Protein AF-A0A2G9TB14-F1 (afdb_monomer_lite)

pLDDT: mean 76.85, std 16.93, range [43.81, 96.88]

InterPro domains:
  IPR001893 Cysteine-rich Golgi apparatus protein 1 repeat [PF00839] (2-50)
  IPR017873 Cysteine-rich Golgi apparatus protein 1 repeat, eukaryote [PS51289] (1-52)
  IPR039728 Golgi apparatus protein 1 [PTHR11884] (1-97)

Sequence (98 aa):
IARRVEETMIDIHLDPPLLEACSMDMQRLCRDVVPGHSRIIMCLMEAAESSNAQMSPSCRNMLADRNKLWMKAHQQYQMAWPESWHEAYNLVATHPHK

Radius of gyration: 14.77 Å; chains: 1; bounding box: 37×30×40 Å

Secondary structure (DSSP, 8-state):
---S-S-----GGG-HHHHHHHHHHHHHHSTTPPSSTTHHHHHHHHHHH-TT----HHHHHHHHHHHHHHHHHHHHHT-PPPSSHHHHHHHHHT-TT-

Structure (mmCIF, N/CA/C/O backbone):
data_AF-A0A2G9TB14-F1
#
_entry.id   AF-A0A2G9TB14-F1
#
loop_
_atom_site.group_PDB
_atom_site.id
_atom_site.type_symbol
_atom_site.label_atom_id
_atom_site.label_alt_id
_atom_site.label_comp_id
_atom_site.label_asym_id
_atom_site.label_entity_id
_atom_site.label_seq_id
_atom_site.pdbx_PDB_ins_code
_atom_site.Cartn_x
_atom_site.Cartn_y
_atom_site.Cartn_z
_atom_site.occupancy
_atom_site.B_iso_or_equiv
_atom_site.auth_seq_id
_atom_site.auth_comp_id
_atom_site.auth_asym_id
_atom_site.auth_atom_id
_atom_site.pdbx_PDB_model_num
ATOM 1 N N . ILE A 1 1 ? 21.149 -15.910 -20.461 1.00 43.81 1 ILE A N 1
ATOM 2 C CA . ILE A 1 1 ? 20.485 -16.172 -19.160 1.00 43.81 1 ILE A CA 1
ATOM 3 C C . ILE A 1 1 ? 19.652 -14.935 -18.826 1.00 43.81 1 ILE A C 1
ATOM 5 O O . ILE A 1 1 ? 20.051 -14.123 -18.012 1.00 43.81 1 ILE A O 1
ATOM 9 N N . ALA A 1 2 ? 18.544 -14.736 -19.537 1.00 46.97 2 ALA A N 1
ATOM 10 C CA . ALA A 1 2 ? 17.587 -13.664 -19.270 1.00 46.97 2 ALA A CA 1
ATOM 11 C C . ALA A 1 2 ? 16.256 -14.364 -19.010 1.00 46.97 2 ALA A C 1
ATOM 13 O O . ALA A 1 2 ? 15.458 -14.577 -19.912 1.00 46.97 2 ALA A O 1
ATOM 14 N N . ARG A 1 3 ? 16.107 -14.920 -17.806 1.00 50.44 3 ARG A N 1
ATOM 15 C CA . ARG A 1 3 ? 14.900 -15.652 -17.424 1.00 50.44 3 ARG A CA 1
ATOM 16 C C . ARG A 1 3 ? 14.274 -14.913 -16.247 1.00 50.44 3 ARG A C 1
ATOM 18 O O . ARG A 1 3 ? 14.804 -15.015 -15.147 1.00 50.44 3 ARG A O 1
ATOM 25 N N . ARG A 1 4 ? 13.132 -14.262 -16.516 1.00 50.38 4 ARG A N 1
ATOM 26 C CA . ARG A 1 4 ? 12.159 -13.651 -15.578 1.00 50.38 4 ARG A CA 1
ATOM 27 C C . ARG A 1 4 ? 12.424 -12.224 -15.088 1.00 50.38 4 ARG A C 1
ATOM 29 O O . ARG A 1 4 ? 12.472 -12.010 -13.885 1.00 50.38 4 ARG A O 1
ATOM 36 N N . VAL A 1 5 ? 12.497 -11.248 -15.990 1.00 49.47 5 VAL A N 1
ATOM 37 C CA . VAL A 1 5 ? 12.202 -9.842 -15.630 1.00 49.47 5 VAL A CA 1
ATOM 38 C C . VAL A 1 5 ? 11.430 -9.158 -16.763 1.00 49.47 5 VAL A C 1
ATOM 40 O O . VAL A 1 5 ? 11.702 -8.026 -17.131 1.00 49.47 5 VAL A O 1
ATOM 43 N N . GLU A 1 6 ? 10.478 -9.864 -17.359 1.00 46.78 6 GLU A N 1
ATOM 44 C CA . GLU A 1 6 ? 9.502 -9.242 -18.251 1.00 46.78 6 GLU A CA 1
ATOM 45 C C . GLU A 1 6 ? 8.157 -9.408 -17.539 1.00 46.78 6 GLU A C 1
ATOM 47 O O . GLU A 1 6 ? 7.651 -10.517 -17.387 1.00 46.78 6 GLU A O 1
ATOM 52 N N . GLU A 1 7 ? 7.684 -8.297 -16.965 1.00 48.50 7 GLU A N 1
ATOM 53 C CA . GLU A 1 7 ? 6.330 -8.103 -16.422 1.00 48.50 7 GLU A CA 1
ATOM 54 C C . GLU A 1 7 ? 5.964 -8.787 -15.092 1.00 48.50 7 GLU A C 1
ATOM 56 O O . GLU A 1 7 ? 4.811 -9.152 -14.860 1.00 48.50 7 GLU A O 1
ATOM 61 N N . THR A 1 8 ? 6.881 -8.893 -14.124 1.00 46.16 8 THR A N 1
ATOM 62 C CA . THR A 1 8 ? 6.424 -9.090 -12.736 1.00 46.16 8 THR A CA 1
ATOM 63 C C . THR A 1 8 ? 5.870 -7.776 -12.214 1.00 46.16 8 THR A C 1
ATOM 65 O O . THR A 1 8 ? 6.580 -6.954 -11.637 1.00 46.16 8 THR A O 1
ATOM 68 N N . MET A 1 9 ? 4.581 -7.582 -12.450 1.00 51.53 9 MET A N 1
ATOM 69 C CA . MET A 1 9 ? 3.755 -6.624 -11.734 1.00 51.53 9 MET A CA 1
ATOM 70 C C . MET A 1 9 ? 4.026 -6.701 -10.237 1.00 51.53 9 MET A C 1
ATOM 72 O O . MET A 1 9 ? 4.314 -7.784 -9.729 1.00 51.53 9 MET A O 1
ATOM 76 N N . ILE A 1 10 ? 3.919 -5.563 -9.553 1.00 68.56 10 ILE A N 1
ATOM 77 C CA . ILE A 1 10 ? 4.251 -5.430 -8.134 1.00 68.56 10 ILE A CA 1
ATOM 78 C C . ILE A 1 10 ? 3.364 -6.385 -7.331 1.00 68.56 10 ILE A C 1
ATOM 80 O O . ILE A 1 10 ? 2.207 -6.106 -7.043 1.00 68.56 10 ILE A O 1
ATOM 84 N N . ASP A 1 11 ? 3.894 -7.560 -7.020 1.00 77.12 11 ASP A N 1
ATOM 85 C CA . ASP A 1 11 ? 3.239 -8.533 -6.166 1.00 77.12 11 ASP A CA 1
ATOM 86 C C . ASP A 1 11 ? 3.602 -8.206 -4.716 1.00 77.12 11 ASP A C 1
ATOM 88 O O . ASP A 1 11 ? 4.745 -7.849 -4.424 1.00 77.12 11 ASP A O 1
ATOM 92 N N . ILE A 1 12 ? 2.650 -8.360 -3.797 1.00 86.56 12 ILE A N 1
ATOM 93 C CA . ILE A 1 12 ? 2.912 -8.245 -2.361 1.00 86.56 12 ILE A CA 1
ATOM 94 C C . ILE A 1 12 ? 4.033 -9.198 -1.913 1.00 86.56 12 ILE A C 1
ATOM 96 O O . ILE A 1 12 ? 4.788 -8.877 -1.002 1.00 86.56 12 ILE A O 1
ATOM 100 N N . HIS A 1 13 ? 4.214 -10.331 -2.599 1.00 86.56 13 HIS A N 1
ATOM 101 C CA . HIS A 1 13 ? 5.298 -11.277 -2.326 1.00 86.56 13 HIS A CA 1
ATOM 102 C C . HIS A 1 13 ? 6.701 -10.730 -2.643 1.00 86.56 13 HIS A C 1
ATOM 104 O O . HIS A 1 13 ? 7.691 -11.298 -2.185 1.00 86.56 13 HIS A O 1
ATOM 110 N N . LEU A 1 14 ? 6.807 -9.633 -3.402 1.00 85.38 14 LEU A N 1
ATOM 111 C CA . LEU A 1 14 ? 8.069 -8.931 -3.662 1.00 85.38 14 LEU A CA 1
ATOM 112 C C . LEU A 1 14 ? 8.408 -7.903 -2.569 1.00 85.38 14 LEU A C 1
ATOM 114 O O . LEU A 1 14 ? 9.455 -7.263 -2.633 1.00 85.38 14 LEU A O 1
ATOM 118 N N . ASP A 1 15 ? 7.551 -7.770 -1.555 1.00 88.19 1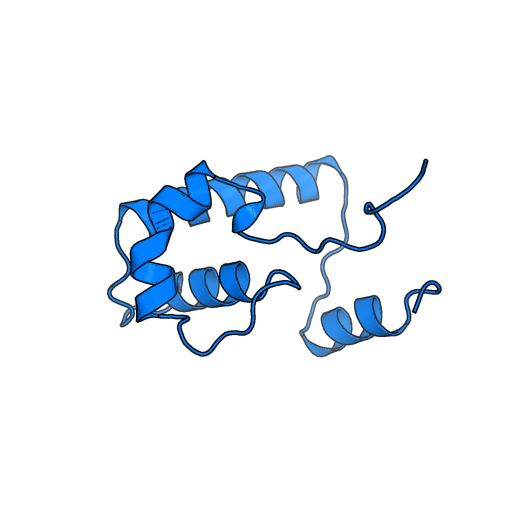5 ASP A N 1
ATOM 119 C CA . ASP A 1 15 ? 7.712 -6.860 -0.426 1.00 88.19 15 ASP A CA 1
ATOM 120 C C . ASP A 1 15 ? 7.473 -7.606 0.899 1.00 88.19 15 ASP A C 1
ATOM 122 O O . ASP A 1 15 ? 6.389 -7.518 1.484 1.00 88.19 15 ASP A O 1
ATOM 126 N N . PRO A 1 16 ? 8.469 -8.373 1.389 1.00 92.12 16 PRO A N 1
ATOM 127 C CA . PRO A 1 16 ? 8.304 -9.208 2.577 1.00 92.12 16 PRO A CA 1
ATOM 128 C C . PRO A 1 16 ? 7.792 -8.458 3.819 1.00 92.12 16 PRO A C 1
ATOM 130 O O . PRO A 1 16 ? 6.895 -8.989 4.472 1.00 92.12 16 PRO A O 1
ATOM 133 N N . PRO A 1 17 ? 8.250 -7.226 4.136 1.00 94.38 17 PRO A N 1
ATOM 134 C CA . PRO A 1 17 ? 7.690 -6.466 5.255 1.00 94.38 17 PRO A CA 1
ATOM 135 C C . PRO A 1 17 ? 6.203 -6.117 5.091 1.00 94.38 17 PRO A C 1
ATOM 137 O O . PRO A 1 17 ? 5.457 -6.130 6.071 1.00 94.38 17 PRO A O 1
ATOM 140 N N . LEU A 1 18 ? 5.755 -5.801 3.870 1.00 92.75 18 LEU A N 1
ATOM 141 C CA . LEU A 1 18 ? 4.337 -5.552 3.598 1.00 92.75 18 LEU A CA 1
ATOM 142 C C . LEU A 1 18 ? 3.519 -6.841 3.696 1.00 92.75 18 LEU A C 1
ATOM 144 O O . LEU A 1 18 ? 2.454 -6.842 4.313 1.00 92.75 18 LEU A O 1
ATOM 148 N N . LEU A 1 19 ? 4.027 -7.938 3.131 1.00 94.31 19 LEU A N 1
ATOM 149 C CA . LEU A 1 19 ? 3.389 -9.247 3.218 1.00 94.31 19 LEU A CA 1
ATOM 150 C C . LEU A 1 19 ? 3.226 -9.699 4.671 1.00 94.31 19 LEU A C 1
ATOM 152 O O . LEU A 1 19 ? 2.150 -10.157 5.043 1.00 94.31 19 LEU A O 1
ATOM 156 N N . GLU A 1 20 ? 4.260 -9.557 5.498 1.00 96.38 20 GLU A N 1
ATOM 157 C CA . GLU A 1 20 ? 4.208 -9.928 6.912 1.00 96.38 20 GLU A CA 1
ATOM 158 C C . GLU A 1 20 ? 3.121 -9.137 7.648 1.00 96.38 20 GLU A C 1
ATOM 160 O O . GLU A 1 20 ? 2.236 -9.731 8.269 1.00 96.38 20 GLU A O 1
ATOM 165 N N . ALA A 1 21 ? 3.124 -7.809 7.488 1.00 96.88 21 ALA A N 1
ATOM 166 C CA . ALA A 1 21 ? 2.154 -6.923 8.123 1.00 96.88 21 ALA A CA 1
ATOM 167 C C . ALA A 1 21 ? 0.707 -7.189 7.674 1.00 96.88 21 ALA A C 1
ATOM 169 O O . ALA A 1 21 ? -0.213 -7.036 8.476 1.00 96.88 21 ALA A O 1
ATOM 170 N N . CYS A 1 22 ? 0.506 -7.582 6.413 1.00 95.94 22 CYS A N 1
ATOM 171 C CA . CYS A 1 22 ? -0.812 -7.715 5.795 1.00 95.94 22 CYS A CA 1
ATOM 172 C C . CYS A 1 22 ? -1.288 -9.155 5.579 1.00 95.94 22 CYS A C 1
ATOM 174 O O . CYS A 1 22 ? -2.395 -9.340 5.085 1.00 95.94 22 CYS A O 1
ATOM 176 N N . SER A 1 23 ? -0.513 -10.181 5.934 1.00 95.62 23 SER A N 1
ATOM 177 C CA . SER A 1 23 ? -0.816 -11.586 5.607 1.00 95.62 23 SER A CA 1
ATOM 178 C C . SER A 1 23 ? -2.210 -12.042 6.061 1.00 95.62 23 SER A C 1
ATOM 180 O O . SER A 1 23 ? -2.962 -12.628 5.280 1.00 95.62 23 SER A O 1
ATOM 182 N N . MET A 1 24 ? -2.584 -11.732 7.304 1.00 96.19 24 MET A N 1
ATOM 183 C CA . MET A 1 24 ? -3.895 -12.074 7.865 1.00 96.19 24 MET A CA 1
ATOM 184 C C . MET A 1 24 ? -5.026 -11.245 7.249 1.00 96.19 24 MET A C 1
ATOM 186 O O . MET A 1 24 ? -6.092 -11.779 6.944 1.00 96.19 24 MET A O 1
ATOM 190 N N . ASP A 1 25 ? -4.796 -9.949 7.031 1.00 96.19 25 ASP A N 1
ATOM 191 C CA . ASP A 1 25 ? -5.773 -9.058 6.401 1.00 96.19 25 ASP A CA 1
ATOM 192 C C . ASP A 1 25 ? -6.017 -9.454 4.939 1.00 96.19 25 ASP A C 1
ATOM 194 O O . ASP A 1 25 ? -7.161 -9.515 4.502 1.00 96.19 25 ASP A O 1
ATOM 198 N N . MET A 1 26 ? -4.969 -9.833 4.210 1.00 94.88 26 MET A N 1
ATOM 199 C CA . MET A 1 26 ? -5.033 -10.356 2.845 1.00 94.88 26 MET A CA 1
ATOM 200 C C . MET A 1 26 ? -5.920 -11.601 2.770 1.00 94.88 26 MET A C 1
ATOM 202 O O . MET A 1 26 ? -6.822 -11.658 1.937 1.00 94.88 26 MET A O 1
ATOM 206 N N . GLN A 1 27 ? -5.718 -12.573 3.664 1.00 94.31 27 GLN A N 1
ATOM 207 C CA . GLN A 1 27 ? -6.530 -13.795 3.699 1.00 94.31 27 GLN A CA 1
ATOM 208 C C . GLN A 1 27 ? -7.995 -13.533 4.058 1.00 94.31 27 GLN A C 1
ATOM 210 O O . GLN A 1 27 ? -8.868 -14.306 3.672 1.00 94.31 27 GLN A O 1
ATOM 215 N N . ARG A 1 28 ? -8.284 -12.468 4.813 1.00 94.81 28 ARG A N 1
ATOM 216 C CA . ARG A 1 28 ? -9.633 -12.186 5.318 1.00 94.81 28 ARG A CA 1
ATOM 217 C C . ARG A 1 28 ? -10.426 -11.236 4.422 1.00 94.81 28 ARG A C 1
ATOM 219 O O . ARG A 1 28 ? -11.635 -11.401 4.293 1.00 94.81 28 ARG A O 1
ATOM 226 N N . LEU A 1 29 ? -9.754 -10.250 3.833 1.00 94.44 29 LE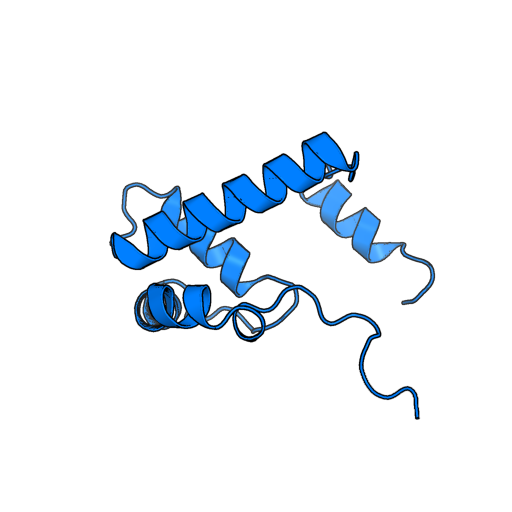U A N 1
ATOM 227 C CA . LEU A 1 29 ? -10.348 -9.163 3.050 1.00 94.44 29 LEU A CA 1
ATOM 228 C C . LEU A 1 29 ? -10.219 -9.395 1.540 1.00 94.44 29 LEU A C 1
ATOM 230 O O . LEU A 1 29 ? -11.092 -8.976 0.791 1.00 94.44 29 LEU A O 1
ATOM 234 N N . CYS A 1 30 ? -9.170 -10.096 1.100 1.00 94.38 30 CYS A N 1
ATOM 235 C CA . CYS A 1 30 ? -8.810 -10.251 -0.313 1.00 94.38 30 CYS A CA 1
ATOM 236 C C . CYS A 1 30 ? -8.716 -11.722 -0.750 1.00 94.38 30 CYS A C 1
ATOM 238 O O . CYS A 1 30 ? -8.012 -12.043 -1.703 1.00 94.38 30 CYS A O 1
ATOM 240 N N . ARG A 1 31 ? -9.419 -12.631 -0.061 1.00 93.31 31 ARG A N 1
ATOM 241 C CA . ARG A 1 31 ? -9.302 -14.089 -0.259 1.00 93.31 31 ARG A CA 1
ATOM 242 C C . ARG A 1 31 ? -9.582 -14.554 -1.694 1.00 93.31 31 ARG A C 1
ATOM 244 O O . ARG A 1 31 ? -8.976 -15.511 -2.156 1.00 93.31 31 ARG A O 1
ATOM 251 N N . ASP A 1 32 ? -10.515 -13.881 -2.367 1.00 92.12 32 ASP A N 1
ATOM 252 C CA . ASP A 1 32 ? -11.017 -14.251 -3.695 1.00 92.12 32 ASP A CA 1
ATOM 253 C C . ASP A 1 32 ? -10.239 -13.524 -4.814 1.00 92.12 32 ASP A C 1
ATOM 255 O O . ASP A 1 32 ? -10.557 -13.645 -5.998 1.00 92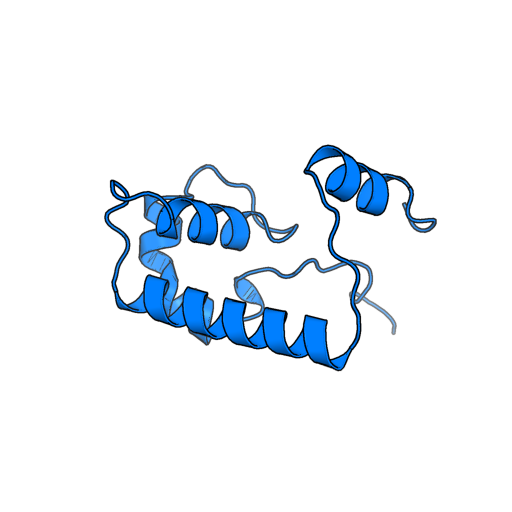.12 32 ASP A O 1
ATOM 259 N N . VAL A 1 33 ? -9.203 -12.758 -4.451 1.00 90.25 33 VAL A N 1
ATOM 260 C CA . VAL A 1 33 ? -8.373 -12.007 -5.392 1.00 90.25 33 VAL A CA 1
ATOM 261 C C . VAL A 1 33 ? -7.248 -12.896 -5.910 1.00 90.25 33 VAL A C 1
ATOM 263 O O . VAL A 1 33 ? -6.416 -13.395 -5.156 1.00 90.25 33 VAL A O 1
ATOM 266 N N . VAL A 1 34 ? -7.190 -13.056 -7.231 1.00 86.56 34 VAL A N 1
ATOM 267 C CA . VAL A 1 34 ? -6.108 -13.793 -7.893 1.00 86.56 34 VAL A CA 1
ATOM 268 C C . VAL A 1 34 ? -4.791 -13.001 -7.776 1.00 86.56 34 VAL A C 1
ATOM 270 O O . VAL A 1 34 ? -4.770 -11.834 -8.186 1.00 86.56 34 VAL A O 1
ATOM 273 N N . PRO A 1 35 ? -3.694 -13.608 -7.273 1.00 83.50 35 PRO A N 1
ATOM 274 C CA . PRO A 1 35 ? -2.392 -12.948 -7.139 1.00 83.50 35 PRO A CA 1
ATOM 275 C C . PRO A 1 35 ? -1.793 -12.416 -8.455 1.00 83.50 35 PRO A C 1
ATOM 277 O O . PRO A 1 35 ? -2.211 -12.779 -9.560 1.00 83.50 35 PRO A O 1
ATOM 280 N N . GLY A 1 36 ? -0.775 -11.559 -8.327 1.00 81.56 36 GLY A N 1
ATOM 281 C CA . GLY A 1 36 ? -0.136 -10.844 -9.434 1.00 81.56 36 GLY A CA 1
ATOM 282 C C . GLY A 1 36 ? -0.876 -9.571 -9.866 1.00 81.56 36 GLY A C 1
ATOM 283 O O . GLY A 1 36 ? -1.941 -9.231 -9.353 1.00 81.56 36 GLY A O 1
ATOM 284 N N . HIS A 1 37 ? -0.303 -8.844 -10.830 1.00 78.81 37 HIS A N 1
ATOM 285 C CA . HIS A 1 37 ? -0.877 -7.607 -11.392 1.00 78.81 37 HIS A CA 1
ATOM 286 C C . HIS A 1 37 ? -1.202 -6.539 -10.331 1.00 78.81 37 HIS A C 1
ATOM 288 O O . HIS A 1 37 ? -2.161 -5.790 -10.490 1.00 78.81 37 HIS A O 1
ATOM 294 N N . SER A 1 38 ? -0.470 -6.513 -9.209 1.00 83.19 38 SER A N 1
ATOM 295 C CA . SER A 1 38 ? -0.751 -5.648 -8.050 1.00 83.19 38 SER A CA 1
ATOM 296 C C . SER A 1 38 ? -2.150 -5.798 -7.437 1.00 83.19 38 SER A C 1
ATOM 298 O O . SER A 1 38 ? -2.520 -5.014 -6.566 1.00 83.19 38 SER A O 1
ATOM 300 N N . ARG A 1 39 ? -2.935 -6.812 -7.834 1.00 87.69 39 ARG A N 1
ATOM 301 C CA . ARG A 1 39 ? -4.355 -6.936 -7.458 1.00 87.69 39 ARG A CA 1
ATOM 302 C C . ARG A 1 39 ? -4.561 -7.062 -5.957 1.00 87.69 39 ARG A C 1
ATOM 304 O O . ARG A 1 39 ? -5.473 -6.452 -5.414 1.00 87.69 39 ARG A O 1
ATOM 311 N N . ILE A 1 40 ? -3.690 -7.812 -5.287 1.00 91.44 40 ILE A N 1
ATOM 312 C CA . ILE A 1 40 ? -3.743 -7.965 -3.831 1.00 91.44 40 ILE A CA 1
ATOM 313 C C . ILE A 1 40 ? -3.481 -6.633 -3.126 1.00 91.44 40 ILE A C 1
ATOM 315 O O . ILE A 1 40 ? -4.219 -6.279 -2.212 1.00 91.44 40 ILE A O 1
ATOM 319 N N . ILE A 1 41 ? -2.473 -5.875 -3.565 1.00 89.62 41 ILE A N 1
ATOM 320 C CA . ILE A 1 41 ? -2.162 -4.577 -2.957 1.00 89.62 41 ILE A CA 1
ATOM 321 C C . ILE A 1 41 ? -3.309 -3.590 -3.202 1.00 89.62 41 ILE A C 1
ATOM 323 O O . ILE A 1 41 ? -3.724 -2.919 -2.265 1.00 89.62 41 ILE A O 1
ATOM 327 N N . MET A 1 42 ? -3.884 -3.560 -4.410 1.00 88.00 42 MET A N 1
ATOM 328 C CA . MET A 1 42 ? -5.052 -2.721 -4.711 1.00 88.00 42 MET A CA 1
ATOM 329 C C . MET A 1 42 ? -6.258 -3.078 -3.835 1.00 88.00 42 MET A C 1
ATOM 331 O O . MET A 1 42 ? -6.855 -2.186 -3.242 1.00 88.00 42 MET A O 1
ATOM 335 N N . CYS A 1 43 ? -6.567 -4.369 -3.682 1.00 93.56 43 CYS A N 1
ATOM 336 C CA . CYS A 1 43 ? -7.638 -4.816 -2.792 1.00 93.56 43 CYS A CA 1
ATOM 337 C C . CYS A 1 43 ? -7.401 -4.380 -1.338 1.00 93.56 43 CYS A C 1
ATOM 339 O O . CYS A 1 43 ? -8.313 -3.897 -0.671 1.00 93.56 43 CYS A O 1
ATOM 341 N N . LEU A 1 44 ? -6.167 -4.508 -0.841 1.00 93.12 44 LEU A N 1
ATOM 342 C CA . LEU A 1 44 ? -5.811 -4.060 0.502 1.00 93.12 44 LEU A CA 1
ATOM 343 C C . LEU A 1 44 ? -5.933 -2.534 0.653 1.00 93.12 44 LEU A C 1
ATOM 345 O O . LEU A 1 44 ? -6.406 -2.068 1.685 1.00 93.12 44 LEU A O 1
ATOM 349 N N . MET A 1 45 ? -5.551 -1.749 -0.356 1.00 90.62 45 MET A N 1
ATOM 350 C CA . MET A 1 45 ? -5.709 -0.289 -0.336 1.00 90.62 45 MET A CA 1
ATOM 351 C C . MET A 1 45 ? -7.186 0.124 -0.317 1.00 90.62 45 MET A C 1
ATOM 353 O O . MET A 1 45 ? -7.577 0.917 0.534 1.00 90.62 45 MET A O 1
ATOM 357 N N . GLU A 1 46 ? -8.020 -0.474 -1.169 1.00 89.38 46 GLU A N 1
ATOM 358 C CA . GLU A 1 46 ? -9.470 -0.232 -1.186 1.00 89.38 46 GLU A CA 1
ATOM 359 C C . GLU A 1 46 ? -10.118 -0.623 0.151 1.00 89.38 46 GLU A C 1
ATOM 361 O O . GLU A 1 46 ? -10.909 0.126 0.731 1.00 89.38 46 GLU A O 1
ATOM 366 N N . ALA A 1 47 ? -9.722 -1.771 0.709 1.00 91.75 47 ALA A N 1
ATOM 367 C CA . ALA A 1 47 ? -10.169 -2.178 2.031 1.00 91.75 47 ALA A CA 1
ATOM 368 C C . ALA A 1 47 ? -9.700 -1.194 3.115 1.00 91.75 47 ALA A C 1
ATOM 370 O O . ALA A 1 47 ? -10.455 -0.905 4.035 1.00 91.75 47 ALA A O 1
ATOM 371 N N . ALA A 1 48 ? -8.493 -0.633 3.024 1.00 89.31 48 ALA A N 1
ATOM 372 C CA . ALA A 1 48 ? -8.036 0.380 3.970 1.00 89.31 48 ALA A CA 1
ATOM 373 C C . ALA A 1 48 ? -8.879 1.669 3.891 1.00 89.31 48 ALA A C 1
ATOM 375 O O . ALA A 1 48 ? -9.129 2.291 4.921 1.00 89.31 48 ALA A O 1
ATOM 376 N N . GLU A 1 49 ? -9.361 2.068 2.718 1.00 85.06 49 GLU A N 1
ATOM 377 C CA . GLU A 1 49 ? -10.221 3.252 2.566 1.00 85.06 49 GLU A CA 1
ATOM 378 C C . GLU A 1 49 ? -11.644 3.031 3.102 1.00 85.06 49 GLU A C 1
ATOM 380 O O . GLU A 1 49 ? -12.294 3.969 3.570 1.00 85.06 49 GLU A O 1
ATOM 385 N N . SER A 1 50 ? -12.117 1.784 3.109 1.00 85.12 50 SER A N 1
ATOM 386 C CA . SER A 1 50 ? -13.417 1.428 3.674 1.00 85.12 50 SER A CA 1
ATOM 387 C C . SER A 1 50 ? -13.433 1.542 5.202 1.00 85.12 50 SER A C 1
ATOM 389 O O . SER A 1 50 ? -12.714 0.838 5.916 1.00 85.12 50 SER A O 1
ATOM 391 N N . SER A 1 51 ? -14.333 2.373 5.734 1.00 68.31 51 SER A N 1
ATOM 392 C CA . SER A 1 51 ? -14.546 2.538 7.182 1.00 68.31 51 SER A CA 1
ATOM 393 C C . SER A 1 51 ? -15.060 1.272 7.878 1.00 68.31 51 SER A C 1
ATOM 395 O O . SER A 1 51 ? -14.916 1.134 9.091 1.00 68.31 51 SER A O 1
ATOM 397 N N . ASN A 1 52 ? -15.629 0.334 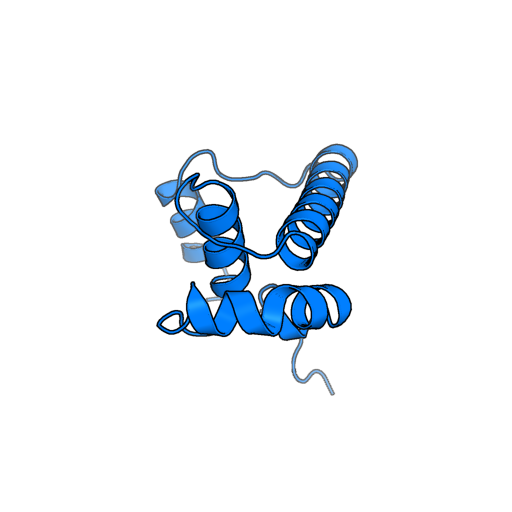7.116 1.00 74.19 52 ASN A N 1
ATOM 398 C CA . ASN A 1 52 ? -16.189 -0.917 7.627 1.00 74.19 52 ASN A CA 1
ATOM 399 C C . ASN A 1 52 ? -15.195 -2.086 7.579 1.00 74.19 52 ASN A C 1
ATOM 401 O O . ASN A 1 52 ? -15.454 -3.152 8.148 1.00 74.19 52 ASN A O 1
ATOM 405 N N . ALA A 1 53 ? -14.058 -1.922 6.901 1.00 76.12 53 ALA A N 1
ATOM 406 C CA . ALA A 1 53 ? -13.043 -2.956 6.858 1.00 76.12 53 ALA A CA 1
ATOM 407 C C . ALA A 1 53 ? -12.284 -2.997 8.189 1.00 76.12 53 ALA A C 1
ATOM 409 O O . ALA A 1 53 ? -11.518 -2.098 8.540 1.00 76.12 53 ALA A O 1
ATOM 410 N N . GLN A 1 54 ? -12.467 -4.093 8.926 1.00 88.44 54 GLN A N 1
ATOM 411 C CA . GLN A 1 54 ? -11.682 -4.410 10.122 1.00 88.44 54 GLN A CA 1
ATOM 412 C C . GLN A 1 54 ? -10.258 -4.852 9.726 1.00 88.44 54 GLN A C 1
ATOM 414 O O . GLN A 1 54 ? -9.903 -6.023 9.855 1.00 88.44 54 GLN A O 1
ATOM 419 N N . MET A 1 55 ? -9.478 -3.932 9.162 1.00 94.50 55 MET A N 1
ATOM 420 C CA . MET A 1 55 ? -8.068 -4.128 8.824 1.00 94.50 55 MET A CA 1
ATOM 421 C C . MET A 1 55 ? -7.185 -3.851 10.041 1.00 94.50 55 MET A C 1
ATOM 423 O O . MET A 1 55 ? -7.425 -2.883 10.772 1.00 94.50 55 MET A O 1
ATOM 427 N N . SER A 1 56 ? -6.141 -4.658 10.238 1.00 96.12 56 SER A N 1
ATOM 428 C CA . SER A 1 56 ? -5.199 -4.438 11.334 1.00 96.12 56 SER A CA 1
ATOM 429 C C . SER A 1 56 ? -4.467 -3.085 11.217 1.00 96.12 56 SER A C 1
ATOM 431 O O . SER A 1 56 ? -4.153 -2.628 10.111 1.00 96.12 56 SER A O 1
ATOM 433 N N . PRO A 1 57 ? -4.125 -2.432 12.347 1.00 94.81 57 PRO A N 1
ATOM 434 C CA . PRO A 1 57 ? -3.321 -1.210 12.323 1.00 94.81 57 PRO A CA 1
ATOM 435 C C . PRO A 1 57 ? -1.942 -1.412 11.681 1.00 94.81 57 PRO A C 1
ATOM 437 O O . PRO A 1 57 ? -1.436 -0.509 11.022 1.00 94.81 57 PRO A O 1
ATOM 440 N N . SER A 1 58 ? -1.350 -2.602 11.849 1.00 96.25 58 SER A N 1
ATOM 441 C CA . SER A 1 58 ? -0.043 -2.949 11.276 1.00 96.25 58 SER A CA 1
ATOM 442 C C . SER A 1 58 ? -0.075 -2.900 9.747 1.00 96.25 58 SER A C 1
ATOM 444 O O . SER A 1 58 ? 0.698 -2.159 9.136 1.00 96.25 58 SER A O 1
ATOM 446 N N . CYS A 1 59 ? -1.032 -3.602 9.129 1.00 96.00 59 CYS A N 1
ATOM 447 C CA . CYS A 1 59 ? -1.192 -3.596 7.678 1.00 96.00 59 CYS A CA 1
ATOM 448 C C . CYS A 1 59 ? -1.515 -2.194 7.149 1.00 96.00 59 CYS A C 1
ATOM 450 O O . CYS A 1 59 ? -0.878 -1.719 6.210 1.00 96.00 59 CYS A O 1
ATOM 452 N N . ARG A 1 60 ? -2.446 -1.486 7.801 1.00 93.88 60 ARG A N 1
ATOM 453 C CA . ARG A 1 60 ? -2.850 -0.126 7.417 1.00 93.88 60 ARG A CA 1
ATOM 454 C C . ARG A 1 60 ? -1.677 0.855 7.410 1.00 93.88 60 ARG A C 1
ATOM 456 O O . ARG A 1 60 ? -1.530 1.627 6.464 1.00 93.88 60 ARG A O 1
ATOM 463 N N . ASN A 1 61 ? -0.835 0.817 8.440 1.00 93.81 61 ASN A N 1
ATOM 464 C CA . ASN A 1 61 ? 0.337 1.685 8.531 1.00 93.81 61 ASN A CA 1
ATOM 465 C C . ASN A 1 61 ? 1.373 1.338 7.457 1.00 93.81 61 ASN A C 1
ATOM 467 O O . ASN A 1 61 ? 1.883 2.238 6.792 1.00 93.81 61 ASN A O 1
ATOM 471 N N . MET A 1 62 ? 1.631 0.047 7.231 1.00 93.88 62 MET A N 1
ATOM 472 C CA . MET A 1 62 ? 2.587 -0.389 6.214 1.00 93.88 62 MET A CA 1
ATOM 473 C C . MET A 1 62 ? 2.121 -0.033 4.793 1.00 93.88 62 MET A C 1
ATOM 475 O O . MET A 1 62 ? 2.917 0.464 3.995 1.00 93.88 62 MET A O 1
ATOM 479 N N . LEU A 1 63 ? 0.827 -0.195 4.489 1.00 91.12 63 LEU A N 1
ATOM 480 C CA . LEU A 1 63 ? 0.222 0.263 3.232 1.00 91.12 63 LEU A CA 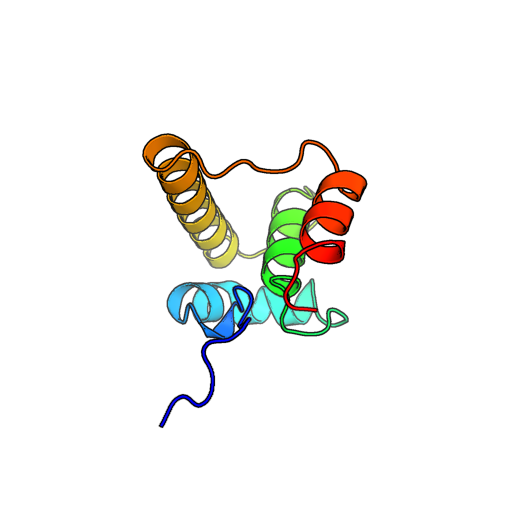1
ATOM 481 C C . LEU A 1 63 ? 0.362 1.776 3.063 1.00 91.12 63 LEU A C 1
ATOM 483 O O . LEU A 1 63 ? 0.759 2.238 1.996 1.00 91.12 63 LEU A O 1
ATOM 487 N N . ALA A 1 64 ? 0.086 2.554 4.113 1.00 88.12 64 ALA A N 1
ATOM 488 C CA . ALA A 1 64 ? 0.242 4.003 4.072 1.00 88.12 64 ALA A CA 1
ATOM 489 C C . ALA A 1 64 ? 1.702 4.412 3.818 1.00 88.12 64 ALA A C 1
ATOM 491 O O . ALA A 1 64 ? 1.958 5.326 3.034 1.00 88.12 64 ALA A O 1
ATOM 492 N N . ASP A 1 65 ? 2.668 3.735 4.436 1.00 87.12 65 ASP A N 1
ATOM 493 C CA . ASP A 1 65 ? 4.088 4.010 4.221 1.00 87.12 65 ASP A CA 1
ATOM 494 C C . ASP A 1 65 ? 4.542 3.641 2.807 1.00 87.12 65 ASP A C 1
ATOM 496 O O . ASP A 1 65 ? 5.279 4.409 2.183 1.00 87.12 65 ASP A O 1
ATOM 500 N N . ARG A 1 66 ? 4.050 2.528 2.250 1.00 85.88 66 ARG A N 1
ATOM 501 C CA . ARG A 1 66 ? 4.295 2.175 0.843 1.00 85.88 66 ARG A CA 1
ATOM 502 C C . ARG A 1 66 ? 3.661 3.165 -0.120 1.00 85.88 66 ARG A C 1
ATOM 504 O O . ARG A 1 66 ? 4.351 3.636 -1.021 1.00 85.88 66 ARG A O 1
ATOM 511 N N . ASN A 1 67 ? 2.423 3.577 0.130 1.00 81.19 67 ASN A N 1
ATOM 512 C CA . ASN A 1 67 ? 1.748 4.581 -0.683 1.00 81.19 67 ASN A CA 1
ATOM 513 C C . ASN A 1 67 ? 2.506 5.922 -0.675 1.00 81.19 67 ASN A C 1
ATOM 515 O O . ASN A 1 67 ? 2.729 6.522 -1.722 1.00 81.19 67 ASN A O 1
ATOM 519 N N . LYS A 1 68 ? 3.011 6.369 0.486 1.00 78.62 68 LYS A N 1
ATOM 520 C CA . LYS A 1 68 ? 3.868 7.568 0.569 1.00 78.62 68 LYS A CA 1
ATOM 521 C C . LYS A 1 68 ? 5.137 7.432 -0.272 1.00 78.62 68 LYS A C 1
ATOM 523 O O . LYS A 1 68 ? 5.539 8.401 -0.913 1.00 78.62 68 LYS A O 1
ATOM 528 N N . LEU A 1 69 ? 5.798 6.272 -0.244 1.00 73.56 69 LEU A N 1
ATOM 529 C CA . LEU A 1 69 ? 7.008 6.038 -1.039 1.00 73.56 69 LEU A CA 1
ATOM 530 C C . LEU A 1 69 ? 6.703 6.070 -2.539 1.00 73.56 69 LEU A C 1
ATOM 532 O O . LEU A 1 69 ? 7.447 6.703 -3.287 1.00 73.56 69 LEU A O 1
ATOM 536 N N . TRP A 1 70 ? 5.592 5.468 -2.965 1.00 71.75 70 TRP A N 1
ATOM 537 C CA . TRP A 1 70 ? 5.131 5.527 -4.353 1.00 71.75 70 TRP A CA 1
ATOM 538 C C . TRP A 1 70 ? 4.807 6.955 -4.782 1.00 71.75 70 TRP A C 1
ATOM 540 O O . TRP A 1 70 ? 5.254 7.386 -5.840 1.00 71.75 70 TRP A O 1
ATOM 550 N N . MET A 1 71 ? 4.134 7.732 -3.931 1.00 65.75 71 MET A N 1
ATOM 551 C CA . MET A 1 71 ? 3.832 9.131 -4.228 1.00 65.75 71 MET A CA 1
ATOM 552 C C . MET A 1 71 ? 5.079 10.010 -4.308 1.00 65.75 71 MET A C 1
ATOM 554 O O . MET A 1 71 ? 5.173 10.875 -5.178 1.00 65.75 71 MET A O 1
ATOM 558 N N . LYS A 1 72 ? 6.070 9.771 -3.444 1.00 65.00 72 LYS A N 1
ATOM 559 C CA . LYS A 1 72 ? 7.372 10.441 -3.543 1.00 65.00 72 LYS A CA 1
ATOM 560 C C . LYS A 1 72 ? 8.092 10.064 -4.831 1.00 65.00 72 LYS A C 1
ATOM 562 O O . LYS A 1 72 ? 8.618 10.949 -5.492 1.00 65.00 72 LYS A O 1
ATOM 567 N N . ALA A 1 73 ? 8.076 8.788 -5.218 1.00 63.44 73 ALA A N 1
ATOM 568 C CA . ALA A 1 73 ? 8.635 8.354 -6.493 1.00 63.44 73 ALA A CA 1
ATOM 569 C C . ALA A 1 73 ? 7.897 8.998 -7.680 1.00 63.44 73 ALA A C 1
ATOM 571 O O . ALA A 1 73 ? 8.539 9.466 -8.609 1.00 63.44 73 ALA A O 1
ATOM 572 N N . HIS A 1 74 ? 6.571 9.119 -7.624 1.00 61.69 74 HIS A N 1
ATOM 573 C CA . HIS A 1 74 ? 5.774 9.802 -8.642 1.00 61.69 74 HIS A CA 1
ATOM 574 C C . HIS A 1 74 ? 6.142 11.288 -8.771 1.00 61.69 74 HIS A C 1
ATOM 576 O O . HIS A 1 74 ? 6.389 11.772 -9.873 1.00 61.69 74 HIS A O 1
ATOM 582 N N . GLN A 1 75 ? 6.250 12.000 -7.646 1.00 58.56 75 GLN A N 1
ATOM 583 C CA . GLN A 1 75 ? 6.637 13.411 -7.625 1.00 58.56 75 GLN A CA 1
ATOM 584 C C . GLN A 1 75 ? 8.089 13.621 -8.082 1.00 58.56 75 GLN A C 1
ATOM 586 O O . GLN A 1 75 ? 8.390 14.597 -8.764 1.00 58.56 75 GLN A O 1
ATOM 591 N N . GLN A 1 76 ? 8.988 12.711 -7.704 1.00 52.66 76 GLN A N 1
ATOM 592 C CA . GLN A 1 76 ? 10.421 12.809 -7.979 1.00 52.66 76 GLN A CA 1
ATOM 593 C C . GLN A 1 76 ? 10.807 12.305 -9.381 1.00 52.66 76 GLN A C 1
ATOM 595 O O . GLN A 1 76 ? 11.803 12.774 -9.925 1.00 52.66 76 GLN A O 1
ATOM 600 N N . TYR A 1 77 ? 10.031 11.392 -9.977 1.00 57.59 77 TYR A N 1
ATOM 601 C CA . TYR A 1 77 ? 10.321 10.762 -11.275 1.00 57.59 77 TYR A CA 1
ATOM 602 C C . TYR A 1 77 ? 9.231 10.973 -12.350 1.00 57.59 77 TYR A C 1
ATOM 604 O O . TYR A 1 77 ? 9.332 10.377 -13.417 1.00 57.59 77 TYR A O 1
ATOM 612 N N . GLN A 1 78 ? 8.208 11.809 -12.109 1.00 51.44 78 GLN A N 1
ATOM 613 C CA . GLN A 1 78 ? 7.138 12.160 -13.071 1.00 51.44 78 GLN A CA 1
ATOM 614 C C . GLN A 1 78 ? 6.458 10.952 -13.754 1.00 51.44 78 GLN A C 1
ATOM 616 O O . GLN A 1 78 ? 6.184 10.961 -14.953 1.00 51.44 78 GLN A O 1
ATOM 621 N N . MET A 1 79 ? 6.172 9.885 -13.009 1.00 53.53 79 MET A N 1
ATOM 622 C CA . MET A 1 79 ? 5.547 8.678 -13.567 1.00 53.53 79 MET A CA 1
ATOM 623 C C . MET A 1 79 ? 4.030 8.863 -13.733 1.00 53.53 79 MET A C 1
ATOM 625 O O . MET A 1 79 ? 3.302 8.611 -12.787 1.00 53.53 79 MET A O 1
ATOM 629 N N . ALA A 1 80 ? 3.538 9.302 -14.896 1.00 55.34 80 ALA A N 1
ATOM 630 C CA . ALA A 1 80 ? 2.110 9.568 -15.138 1.00 55.34 80 ALA A CA 1
ATOM 631 C C . ALA A 1 80 ? 1.186 8.423 -14.663 1.00 55.34 80 ALA A C 1
ATOM 633 O O . ALA A 1 80 ? 1.327 7.282 -15.107 1.00 55.34 80 ALA A O 1
ATOM 634 N N . TRP A 1 81 ? 0.247 8.735 -13.759 1.00 52.75 81 TRP A N 1
ATOM 635 C CA . TRP A 1 81 ? -0.822 7.819 -13.358 1.00 52.75 81 TRP A CA 1
ATOM 636 C C . TRP A 1 81 ? -2.104 8.172 -14.136 1.00 52.75 81 TRP A C 1
ATOM 638 O O . TRP A 1 81 ? -2.402 9.359 -14.259 1.00 52.75 81 TRP A O 1
ATOM 648 N N . PRO A 1 82 ? -2.850 7.187 -14.661 1.00 60.44 82 PRO A N 1
ATOM 649 C CA . PRO A 1 82 ? -4.089 7.416 -15.407 1.00 60.44 82 PRO A CA 1
ATOM 650 C C . PRO A 1 82 ? -5.190 8.054 -14.543 1.00 60.44 82 PRO A C 1
ATOM 652 O O . PRO A 1 82 ? -5.375 7.658 -13.391 1.00 60.44 82 PRO A O 1
ATOM 655 N N . GLU A 1 83 ? -5.971 8.982 -15.101 1.00 58.06 83 GLU A N 1
ATOM 656 C CA . GLU A 1 83 ? -7.039 9.700 -14.381 1.00 58.06 83 GLU A CA 1
ATOM 657 C C . GLU A 1 83 ? -8.295 8.836 -14.158 1.00 58.06 83 GLU A C 1
ATOM 659 O O . GLU A 1 83 ? -9.194 9.201 -13.398 1.00 58.06 83 GLU A O 1
ATOM 664 N N . SER A 1 84 ? -8.377 7.666 -14.801 1.00 70.00 84 SER A N 1
ATOM 665 C CA . SER A 1 84 ? -9.491 6.730 -14.637 1.00 70.00 84 SER A CA 1
ATOM 666 C C . SER A 1 84 ? -9.086 5.268 -14.815 1.00 70.00 84 SER A C 1
ATOM 668 O O . SER A 1 84 ? -8.098 4.937 -15.469 1.00 70.00 84 SER A O 1
ATOM 670 N N . TRP A 1 85 ? -9.926 4.362 -14.307 1.00 52.03 85 TRP A N 1
ATOM 671 C CA . TRP A 1 85 ? -9.755 2.918 -14.488 1.00 52.03 85 TRP A CA 1
ATOM 672 C C . TRP A 1 85 ? -9.756 2.476 -15.960 1.00 52.03 85 TRP A C 1
ATOM 674 O O . TRP A 1 85 ? -9.047 1.535 -16.308 1.00 52.03 85 TRP A O 1
ATOM 684 N N . HIS A 1 86 ? -10.496 3.163 -16.838 1.00 59.94 86 HIS A N 1
ATOM 685 C CA . HIS A 1 86 ? -10.482 2.884 -18.280 1.00 59.94 86 HIS A CA 1
ATOM 686 C C . HIS A 1 86 ? -9.144 3.263 -18.916 1.00 59.94 86 HIS A C 1
ATOM 688 O O . HIS A 1 86 ? -8.627 2.538 -19.762 1.00 59.94 86 HIS A O 1
ATOM 694 N N . GLU A 1 87 ? -8.563 4.380 -18.491 1.00 66.25 87 GLU A N 1
ATOM 695 C CA . GLU A 1 87 ? -7.271 4.844 -18.983 1.00 66.25 87 GLU A CA 1
ATOM 696 C C . GLU A 1 87 ? -6.128 3.973 -18.448 1.00 66.25 87 GLU A C 1
ATOM 698 O O . GLU A 1 87 ? -5.244 3.583 -19.207 1.00 66.25 87 GLU A O 1
ATOM 703 N N . ALA A 1 88 ? -6.211 3.559 -17.179 1.00 68.69 88 ALA A N 1
ATOM 704 C CA . ALA A 1 88 ? -5.286 2.604 -16.582 1.00 68.69 88 ALA A CA 1
ATOM 705 C C . ALA A 1 88 ? -5.299 1.262 -17.302 1.00 68.69 88 ALA A C 1
ATOM 707 O O . ALA A 1 88 ? -4.245 0.722 -17.642 1.00 68.69 88 ALA A O 1
ATOM 708 N N . TYR A 1 89 ? -6.496 0.750 -17.587 1.00 70.12 89 TYR A N 1
ATOM 709 C CA . TYR A 1 89 ? -6.653 -0.472 -18.354 1.00 70.12 89 TYR A CA 1
ATOM 710 C C . TYR A 1 89 ? -6.093 -0.320 -19.771 1.00 70.12 89 TYR A C 1
ATOM 712 O O . TYR A 1 89 ? -5.333 -1.180 -20.202 1.00 70.12 89 TYR A O 1
ATOM 720 N N . ASN A 1 90 ? -6.408 0.770 -20.480 1.00 70.81 90 ASN A N 1
ATOM 721 C CA . ASN A 1 90 ? -5.939 0.998 -21.848 1.00 70.81 90 ASN A CA 1
ATOM 722 C C . ASN A 1 90 ? -4.420 1.160 -21.941 1.00 70.81 90 ASN A C 1
ATOM 724 O O . ASN A 1 90 ? -3.818 0.576 -22.834 1.00 70.81 90 ASN A O 1
ATOM 728 N N . LEU A 1 91 ? -3.793 1.872 -21.001 1.00 69.25 91 LEU A N 1
ATOM 729 C CA . LEU A 1 91 ? -2.341 2.055 -20.956 1.00 69.25 91 LEU A CA 1
ATOM 730 C C . LEU A 1 91 ? -1.606 0.712 -20.832 1.00 69.25 91 LEU A C 1
ATOM 732 O O . LEU A 1 91 ? -0.641 0.454 -21.551 1.00 69.25 91 LEU A O 1
ATOM 736 N N . VAL A 1 92 ? -2.109 -0.172 -19.968 1.00 70.38 92 VAL A N 1
ATOM 737 C CA . VAL A 1 92 ? -1.633 -1.559 -19.870 1.00 70.38 92 VAL A CA 1
ATOM 738 C C . VAL A 1 92 ? -2.016 -2.342 -21.128 1.00 70.38 92 VAL A C 1
ATOM 740 O O . VAL A 1 92 ? -1.275 -3.210 -21.589 1.00 70.38 92 VAL A O 1
ATOM 743 N N . ALA A 1 93 ? -3.179 -2.046 -21.715 1.00 68.69 93 ALA A N 1
ATOM 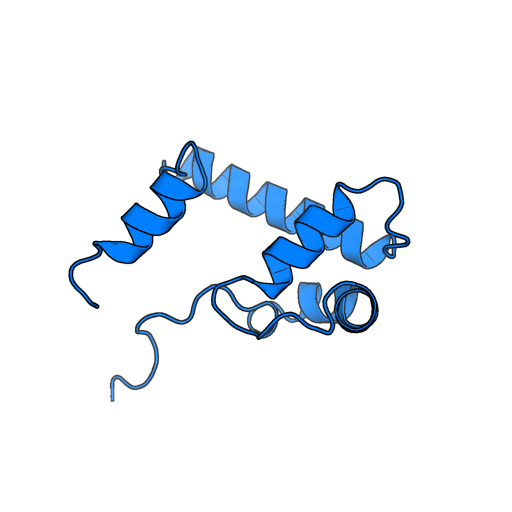744 C CA . ALA A 1 93 ? -3.733 -2.835 -22.793 1.00 68.69 93 ALA A CA 1
ATOM 745 C C . ALA A 1 93 ? -3.111 -2.585 -24.178 1.00 68.69 93 ALA A C 1
ATOM 747 O O . ALA A 1 93 ? -3.196 -3.468 -25.032 1.00 68.69 93 ALA A O 1
ATOM 748 N N . THR A 1 94 ? -2.515 -1.421 -24.411 1.00 64.62 94 THR A N 1
ATOM 749 C CA . THR A 1 94 ? -1.928 -1.025 -25.701 1.00 64.62 94 THR A CA 1
ATOM 750 C C . THR A 1 94 ? -0.403 -1.002 -25.681 1.00 64.62 94 THR A C 1
ATOM 752 O O . THR A 1 94 ? 0.213 -0.556 -26.648 1.00 64.62 94 THR A O 1
ATOM 755 N N . HIS A 1 95 ? 0.225 -1.451 -24.592 1.00 59.12 95 HIS A N 1
ATOM 756 C CA . HIS A 1 95 ? 1.678 -1.489 -24.498 1.00 59.12 95 HIS A CA 1
ATOM 757 C C . HIS A 1 95 ? 2.250 -2.467 -25.550 1.00 59.12 95 HIS A C 1
ATOM 759 O O . HIS A 1 95 ? 1.776 -3.602 -25.630 1.00 59.12 95 HIS A O 1
ATOM 765 N N . PRO A 1 96 ? 3.262 -2.069 -26.350 1.00 50.16 96 PRO A N 1
ATOM 766 C CA . PRO A 1 96 ? 3.754 -2.813 -27.525 1.00 50.16 96 PRO A CA 1
ATOM 767 C C . PRO A 1 96 ? 4.414 -4.180 -27.253 1.00 50.16 96 PRO A C 1
ATOM 769 O O . PRO A 1 96 ? 5.000 -4.757 -28.165 1.00 50.16 96 PRO A O 1
ATOM 772 N N . HIS A 1 97 ? 4.330 -4.699 -26.028 1.00 51.91 97 HIS A N 1
ATOM 773 C CA . HIS A 1 97 ? 4.925 -5.976 -25.617 1.00 51.91 97 HIS A CA 1
ATOM 774 C C . HIS A 1 97 ? 3.905 -6.988 -25.074 1.00 51.91 97 HIS A C 1
ATOM 776 O O . HIS A 1 97 ? 4.284 -7.931 -24.390 1.00 51.91 97 HIS A O 1
ATOM 782 N N . LYS A 1 98 ? 2.629 -6.817 -25.430 1.00 45.44 98 LYS A N 1
ATOM 783 C CA . LYS A 1 98 ? 1.633 -7.888 -25.336 1.00 45.44 98 LYS A CA 1
ATOM 784 C C . LYS A 1 98 ? 1.842 -9.000 -26.357 1.00 45.44 98 LYS A C 1
ATOM 786 O O . LYS A 1 98 ? 2.244 -8.673 -27.496 1.00 45.44 98 LYS A O 1
#

Foldseek 3Di:
DPPDDDAQADWVVVPVQLCVQCVVVLCVQVVVPDTTNCRSLVSLVVLLVDPPRPGDPSNNVVNVVVVVVVVVCCVVVVPDDDPDPVRNCVVVVPPPPD

Organism: Teladorsagia circumcincta (NCBI:txid45464)